Protein AF-X1CY04-F1 (afdb_monomer_lite)

Radius of gyration: 25.96 Å; chains: 1; bounding box: 52×90×39 Å

Organism: NCBI:txid412755

pLDDT: mean 70.2, std 14.89, range [41.19, 90.25]

InterPro domains:
  IPR013545 Type II secretion system protein GspG, C-terminal [PF08334] (61-112)
  IPR045584 Pilin-like [SSF54523] (69-111)

Sequence (138 aa):
ANAVSKEDFTTVTLPTYLTDADLKPVWDGPYTTWQDSQIYSSTNGASLSLDTGVSGWDITPANPPENADDARYGAPLDPWNHPYALAYNIAEDVMVIYSAGPDGKFQTEAGAIKVGDTDLVPATIEFPDSDDLLYKFK

Secondary structure (DSSP, 8-state):
--PPP--------PPPPPPTTTSS-S-----PPP-GGGB-BTTBSPPPEE-TT--S----TTS-TTSTTSTTTTPBB-TTSPBPEEEEETTTTEEEEEE-TTTTEE-S-TT-SSTT---SSS-----TT---EEEEE-

Foldseek 3Di:
DDDDDDDDPDDDPDPPPQDVVNVDDPDPDPDPDDDVQFADELVFADQAAADPPADDDPRDPVPTSHDPPPPRGRAGADPLRHGWDWAAA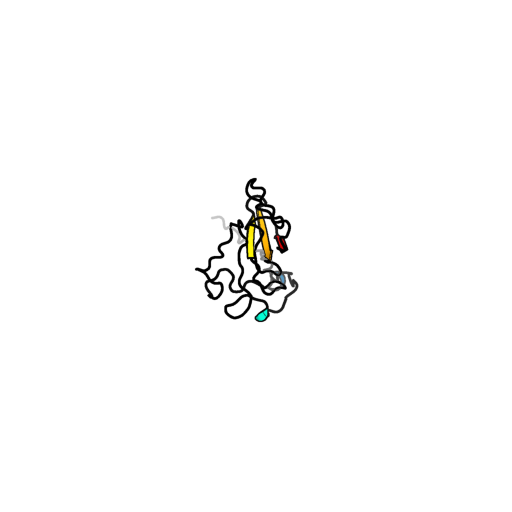PVVRKIKIKDQANVRYQCEHGNDQDFQDPNPDDDPRRPPPGRMDIDIDD

Structure (mmCIF, N/CA/C/O backbone):
data_AF-X1CY04-F1
#
_entry.id   AF-X1CY04-F1
#
loop_
_atom_site.group_PDB
_atom_site.id
_atom_site.type_symbol
_atom_site.label_atom_id
_atom_site.label_alt_id
_atom_site.label_comp_id
_atom_site.label_asym_id
_atom_site.label_entity_id
_atom_site.label_seq_id
_atom_site.pdbx_PDB_ins_code
_atom_site.Cartn_x
_atom_site.Cartn_y
_atom_site.Cartn_z
_atom_site.occupancy
_atom_site.B_iso_or_equiv
_atom_site.auth_seq_id
_atom_site.auth_comp_id
_atom_site.auth_asym_id
_atom_site.auth_atom_id
_atom_site.pdbx_PDB_model_num
ATOM 1 N N . ALA A 1 1 ? -35.757 -74.603 0.676 1.00 41.19 1 ALA A N 1
ATOM 2 C CA . ALA A 1 1 ? -34.759 -74.095 -0.280 1.00 41.19 1 ALA A CA 1
ATOM 3 C C . ALA A 1 1 ? -35.495 -73.198 -1.263 1.00 41.19 1 ALA A C 1
ATOM 5 O O . ALA A 1 1 ? -36.155 -73.714 -2.152 1.00 41.19 1 ALA A O 1
ATOM 6 N N . ASN A 1 2 ? -35.475 -71.885 -1.030 1.00 42.75 2 ASN A N 1
ATOM 7 C CA . ASN A 1 2 ? -36.113 -70.913 -1.916 1.00 42.75 2 ASN A CA 1
ATOM 8 C C . ASN A 1 2 ? -35.016 -70.275 -2.762 1.00 42.75 2 ASN A C 1
ATOM 10 O O . ASN A 1 2 ? -34.154 -69.576 -2.233 1.00 42.75 2 ASN A O 1
ATOM 14 N N . ALA A 1 3 ? -35.019 -70.593 -4.054 1.00 43.81 3 ALA A N 1
ATOM 15 C CA . ALA A 1 3 ? -34.162 -69.955 -5.036 1.00 43.81 3 ALA A CA 1
ATOM 16 C C . ALA A 1 3 ? -34.660 -68.521 -5.250 1.00 43.81 3 ALA A C 1
ATOM 18 O O . ALA A 1 3 ? -35.792 -68.313 -5.680 1.00 43.81 3 ALA A O 1
ATOM 19 N N . VAL A 1 4 ? -33.821 -67.545 -4.912 1.00 49.25 4 VAL A N 1
ATOM 20 C CA . VAL A 1 4 ? -34.031 -66.142 -5.270 1.00 49.25 4 VAL A CA 1
ATOM 21 C C . VAL A 1 4 ? -33.640 -65.999 -6.739 1.00 49.25 4 VAL A C 1
ATOM 23 O O . VAL A 1 4 ? -32.519 -66.337 -7.123 1.00 49.25 4 VAL A O 1
ATOM 26 N N . SER A 1 5 ? -34.588 -65.576 -7.573 1.00 58.47 5 SER A N 1
ATOM 27 C CA . SER A 1 5 ? -34.361 -65.272 -8.984 1.00 58.47 5 SER A CA 1
ATOM 28 C C . SER A 1 5 ? -33.365 -64.124 -9.119 1.00 58.47 5 SER A C 1
ATOM 30 O O . SER A 1 5 ? -33.468 -63.119 -8.423 1.00 58.47 5 SER A O 1
ATOM 32 N N . LYS A 1 6 ? -32.399 -64.297 -10.021 1.00 50.72 6 LYS A N 1
ATOM 33 C CA . LYS A 1 6 ? -31.384 -63.311 -10.395 1.00 50.72 6 LYS A CA 1
ATOM 34 C C . LYS A 1 6 ? -32.088 -62.059 -10.929 1.00 50.72 6 LYS A C 1
ATOM 36 O O . LYS A 1 6 ? -32.668 -62.122 -12.007 1.00 50.72 6 LYS A O 1
ATOM 41 N N . GLU A 1 7 ? -32.088 -60.976 -10.158 1.00 56.28 7 GLU A N 1
ATOM 42 C CA . GLU A 1 7 ? -32.638 -59.699 -10.611 1.00 56.28 7 GLU A CA 1
ATOM 43 C C . GLU A 1 7 ? -31.839 -59.185 -11.814 1.00 56.28 7 GLU A C 1
ATOM 45 O O . GLU A 1 7 ? -30.602 -59.207 -11.830 1.00 56.28 7 GLU A O 1
ATOM 50 N N . ASP A 1 8 ? -32.579 -58.777 -12.842 1.00 51.19 8 ASP A N 1
ATOM 51 C CA . ASP A 1 8 ? -32.066 -58.118 -14.030 1.00 51.19 8 ASP A CA 1
ATOM 52 C C . ASP A 1 8 ? -31.424 -56.789 -13.622 1.00 51.19 8 ASP A C 1
ATOM 54 O O . ASP A 1 8 ? -32.090 -55.867 -13.151 1.00 51.19 8 ASP A O 1
ATOM 58 N N . PHE A 1 9 ? -30.108 -56.689 -13.816 1.00 48.19 9 PHE A N 1
ATOM 59 C CA . PHE A 1 9 ? -29.366 -55.438 -13.716 1.00 48.19 9 PHE A CA 1
ATOM 60 C C . PHE A 1 9 ? -29.805 -54.518 -14.859 1.00 48.19 9 PHE A C 1
ATOM 62 O O . PHE A 1 9 ? -29.176 -54.465 -15.917 1.00 48.19 9 PHE A O 1
ATOM 69 N N . THR A 1 10 ? -30.899 -53.785 -14.662 1.00 53.91 10 THR A N 1
ATOM 70 C CA . THR A 1 10 ? -31.215 -52.635 -15.503 1.00 53.91 10 THR A CA 1
ATOM 71 C C . THR A 1 10 ? -30.088 -51.625 -15.341 1.00 53.91 10 THR A C 1
ATOM 73 O O . THR A 1 10 ? -29.777 -51.202 -14.228 1.00 53.91 10 THR A O 1
ATOM 76 N N . THR A 1 11 ? -29.445 -51.291 -16.456 1.00 49.78 11 THR A N 1
ATOM 77 C CA . THR A 1 11 ? -28.359 -50.317 -16.586 1.00 49.78 11 THR A CA 1
ATOM 78 C C . THR A 1 11 ? -28.598 -49.084 -15.720 1.00 49.78 11 THR A C 1
ATOM 80 O O . THR A 1 11 ? -29.470 -48.270 -16.015 1.00 49.78 11 THR A O 1
ATOM 83 N N . VAL A 1 12 ? -27.800 -48.941 -14.660 1.00 46.19 12 VAL A N 1
ATOM 84 C CA . VAL A 1 12 ? -27.648 -47.675 -13.947 1.00 46.19 12 VAL A CA 1
ATOM 85 C C . VAL A 1 12 ? -26.926 -46.740 -14.906 1.00 46.19 12 VAL A C 1
ATOM 87 O O . VAL A 1 12 ? -25.742 -46.924 -15.187 1.00 46.19 12 VAL A O 1
ATOM 90 N N . THR A 1 13 ? -27.643 -45.763 -15.453 1.00 53.31 13 THR A N 1
ATOM 91 C CA . THR A 1 13 ? -27.015 -44.660 -16.176 1.00 53.31 13 THR A CA 1
ATOM 92 C C . THR A 1 13 ? -26.178 -43.892 -15.161 1.00 53.31 13 THR A C 1
ATOM 94 O O . THR A 1 13 ? -26.719 -43.213 -14.289 1.00 53.31 13 THR A O 1
ATOM 97 N N . LEU A 1 14 ? -24.857 -44.065 -15.218 1.00 53.50 14 LEU A N 1
ATOM 98 C CA . LEU A 1 14 ? -23.928 -43.276 -14.415 1.00 53.50 14 LEU A CA 1
ATOM 99 C C . LEU A 1 14 ? -24.156 -41.791 -14.741 1.00 53.50 14 LEU A C 1
ATOM 101 O O . LEU A 1 14 ? -24.365 -41.472 -15.917 1.00 53.50 14 LEU A O 1
ATOM 105 N N . PRO A 1 15 ? -24.144 -40.882 -13.748 1.00 59.69 15 PRO A N 1
ATOM 106 C CA . PRO A 1 15 ? -24.212 -39.460 -14.038 1.00 59.69 15 PRO A CA 1
ATOM 107 C C . PRO A 1 15 ? -23.060 -39.104 -14.976 1.00 59.69 15 PRO A C 1
ATOM 109 O O . PRO A 1 15 ? -21.923 -39.534 -14.775 1.00 59.69 15 PRO A O 1
ATOM 112 N N . THR A 1 16 ? -23.385 -38.371 -16.036 1.00 63.94 16 THR A N 1
ATOM 113 C CA . THR A 1 16 ? -22.433 -37.886 -17.029 1.00 63.94 16 THR A CA 1
ATOM 114 C C . THR A 1 16 ? -21.300 -37.176 -16.297 1.00 63.94 16 THR A C 1
ATOM 116 O O . THR A 1 16 ? -21.538 -36.204 -15.580 1.00 63.94 16 THR A O 1
ATOM 119 N N . TYR A 1 17 ? -20.078 -37.693 -16.424 1.00 59.31 17 TYR A N 1
ATOM 120 C CA . TYR A 1 17 ? -18.893 -37.019 -15.911 1.00 59.31 17 TYR A CA 1
ATOM 121 C C . TYR A 1 17 ? -18.832 -35.626 -16.543 1.00 59.31 17 TYR A C 1
ATOM 123 O O . TYR A 1 17 ? -18.956 -35.513 -17.764 1.00 59.31 17 TYR A O 1
ATOM 131 N N . LEU A 1 18 ? -18.672 -34.588 -15.715 1.00 58.12 18 LEU A N 1
ATOM 132 C CA . LEU A 1 18 ? -18.347 -33.245 -16.192 1.00 58.12 18 LEU A CA 1
ATOM 133 C C . LEU A 1 18 ? -17.125 -33.369 -17.104 1.00 58.12 18 LEU A C 1
ATOM 135 O O . LEU A 1 18 ? -16.113 -33.957 -16.719 1.00 58.12 18 LEU A O 1
ATOM 139 N N . THR A 1 19 ? -17.250 -32.889 -18.332 1.00 63.03 19 THR A N 1
ATOM 140 C CA . THR A 1 19 ? -16.139 -32.849 -19.276 1.00 63.03 19 THR A CA 1
ATOM 141 C C . THR A 1 19 ? -15.206 -31.695 -18.907 1.00 63.03 19 THR A C 1
ATOM 143 O O . THR A 1 19 ? -15.616 -30.756 -18.227 1.00 63.03 19 THR A O 1
ATOM 146 N N . ASP A 1 20 ? -13.960 -31.696 -19.386 1.00 55.38 20 ASP A N 1
ATOM 147 C CA . ASP A 1 20 ? -13.049 -30.548 -19.203 1.00 55.38 20 ASP A CA 1
ATOM 148 C C . ASP A 1 20 ? -13.639 -29.228 -19.743 1.00 55.38 20 ASP A C 1
ATOM 150 O O . ASP A 1 20 ? -13.242 -28.144 -19.320 1.00 55.38 20 ASP A O 1
ATOM 154 N N . ALA A 1 21 ? -14.613 -29.298 -20.659 1.00 58.69 21 ALA A N 1
ATOM 155 C CA . ALA A 1 21 ? -15.363 -28.137 -21.131 1.00 58.69 21 ALA A CA 1
ATOM 156 C C . ALA A 1 21 ? -16.359 -27.599 -20.086 1.00 58.69 21 ALA A C 1
ATOM 158 O O . ALA A 1 21 ? -16.604 -26.396 -20.061 1.00 58.69 21 ALA A O 1
ATOM 159 N N . ASP A 1 22 ? -16.873 -28.457 -19.202 1.00 58.81 22 ASP A N 1
ATOM 160 C CA . ASP A 1 22 ? -17.780 -28.098 -18.104 1.00 58.81 22 ASP A CA 1
ATOM 161 C C . ASP A 1 22 ? -17.025 -27.579 -16.862 1.00 58.81 22 ASP A C 1
ATOM 163 O O . ASP A 1 22 ? -17.631 -27.000 -15.962 1.00 58.81 22 ASP A O 1
ATOM 167 N N . LEU A 1 23 ? -15.699 -27.774 -16.812 1.00 57.94 23 LEU A N 1
ATOM 168 C CA . LEU A 1 23 ? -14.807 -27.309 -15.739 1.00 57.94 23 LEU A CA 1
ATOM 169 C C . LEU A 1 23 ? -14.028 -26.036 -16.093 1.00 57.94 23 LEU A C 1
ATOM 171 O O . LEU A 1 23 ? -13.269 -25.540 -15.257 1.00 57.94 23 LEU A O 1
ATOM 175 N N . LYS A 1 24 ? -14.187 -25.486 -17.304 1.00 58.09 24 LYS A N 1
ATOM 176 C CA . LYS A 1 24 ? -13.538 -24.217 -17.642 1.00 58.09 24 LYS A CA 1
ATOM 177 C C . LYS A 1 24 ? -14.208 -23.081 -16.866 1.00 58.09 24 LYS A C 1
ATOM 179 O O . LYS A 1 24 ? -15.397 -22.838 -17.080 1.00 58.09 24 LYS A O 1
ATOM 184 N N . PRO A 1 25 ? -13.479 -22.348 -16.004 1.00 60.28 25 PRO A N 1
ATOM 185 C CA . PRO A 1 25 ? -14.018 -21.118 -15.452 1.00 60.28 25 PRO A CA 1
ATOM 186 C C . PRO A 1 25 ? -14.385 -20.195 -16.621 1.00 60.28 25 PRO A C 1
ATOM 188 O O . PRO A 1 25 ? -13.557 -19.921 -17.483 1.00 60.28 25 PRO A O 1
ATOM 191 N N . VAL A 1 26 ? -15.628 -19.707 -16.647 1.00 63.88 26 VAL A N 1
ATOM 192 C CA . VAL A 1 26 ? -16.175 -18.773 -17.663 1.00 63.88 26 VAL A CA 1
ATOM 193 C C . VAL A 1 26 ? -15.523 -17.376 -17.561 1.00 63.88 26 VAL A C 1
ATOM 195 O O . VAL A 1 26 ? -15.974 -16.401 -18.152 1.00 63.88 26 VAL A O 1
ATOM 198 N N . TRP A 1 27 ? -14.457 -17.259 -16.774 1.00 51.81 27 TRP A N 1
ATOM 199 C CA . TRP A 1 27 ? -13.758 -16.023 -16.491 1.00 51.81 27 TRP A CA 1
ATOM 200 C C . TRP A 1 27 ? -12.544 -15.872 -17.416 1.00 51.81 27 TRP A C 1
ATOM 202 O O . TRP A 1 27 ? -11.418 -16.155 -17.021 1.00 51.81 27 TRP A O 1
ATOM 212 N N . ASP A 1 28 ? -12.786 -15.371 -18.629 1.00 51.88 28 ASP A N 1
ATOM 213 C CA . ASP A 1 28 ? -11.782 -14.678 -19.457 1.00 51.88 28 ASP A CA 1
ATOM 214 C C . ASP A 1 28 ? -11.776 -13.187 -19.059 1.00 51.88 28 ASP A C 1
ATOM 216 O O . ASP A 1 28 ? -12.044 -12.295 -19.868 1.00 51.88 28 ASP A O 1
ATOM 220 N N . GLY A 1 29 ? -11.566 -12.891 -17.769 1.00 56.53 29 GLY A N 1
ATOM 221 C CA . GLY A 1 29 ? -11.393 -11.506 -17.310 1.00 56.53 29 GLY A CA 1
ATOM 222 C C . GLY A 1 29 ? -10.275 -10.804 -18.095 1.00 56.53 29 GLY A C 1
ATOM 223 O O . GLY A 1 29 ? -9.483 -11.481 -18.749 1.00 56.53 29 GLY A O 1
ATOM 224 N N . PRO A 1 30 ? -10.176 -9.463 -18.071 1.00 51.97 30 PRO A N 1
ATOM 225 C CA . PRO A 1 30 ? -9.158 -8.752 -18.837 1.00 51.97 30 PRO A CA 1
AT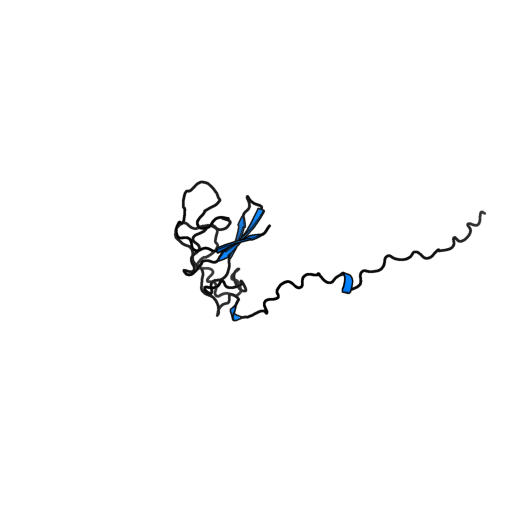OM 226 C C . PRO A 1 30 ? -7.762 -9.230 -18.421 1.00 51.97 30 PRO A C 1
ATOM 228 O O . PRO A 1 30 ? -7.229 -8.823 -17.391 1.00 51.97 30 PRO A O 1
ATOM 231 N N . TYR A 1 31 ? -7.173 -10.118 -19.221 1.00 52.47 31 TYR A N 1
ATOM 232 C CA . TYR A 1 31 ? -5.787 -10.511 -19.068 1.00 52.47 31 TYR A CA 1
ATOM 233 C C . TYR A 1 31 ? -4.953 -9.301 -19.463 1.00 52.47 31 TYR A C 1
ATOM 235 O O . TYR A 1 31 ? -4.745 -9.026 -20.645 1.00 52.47 31 TYR A O 1
ATOM 243 N N . THR A 1 32 ? -4.477 -8.556 -18.473 1.00 57.25 32 THR A N 1
ATOM 244 C CA . THR A 1 32 ? -3.252 -7.802 -18.695 1.00 57.25 32 THR A CA 1
ATOM 245 C C . THR A 1 32 ? -2.141 -8.832 -18.881 1.00 57.25 32 THR A C 1
ATOM 247 O O . THR A 1 32 ? -1.978 -9.752 -18.076 1.00 57.25 32 THR A O 1
ATOM 250 N N . THR A 1 33 ? -1.434 -8.758 -20.008 1.00 60.41 33 THR A N 1
ATOM 251 C CA . THR A 1 33 ? -0.229 -9.562 -20.206 1.00 60.41 33 THR A CA 1
ATOM 252 C C . THR A 1 33 ? 0.740 -9.217 -19.090 1.00 60.41 33 THR A C 1
ATOM 254 O O . THR A 1 33 ? 0.977 -8.034 -18.855 1.00 60.41 33 THR A O 1
ATOM 257 N N . TRP A 1 34 ? 1.311 -10.226 -18.434 1.00 61.12 34 TRP A N 1
ATOM 258 C CA . TRP A 1 34 ? 2.416 -10.015 -17.508 1.00 61.12 34 TRP A CA 1
ATOM 259 C C . TRP A 1 34 ? 3.480 -9.130 -18.168 1.00 61.12 34 TRP A C 1
ATOM 261 O O . TRP A 1 34 ? 3.961 -9.433 -19.263 1.00 61.12 34 TRP A O 1
ATOM 271 N N . GLN A 1 35 ? 3.807 -8.020 -17.519 1.00 68.44 35 GLN A N 1
ATOM 272 C CA . GLN A 1 35 ? 4.861 -7.111 -17.937 1.00 68.44 35 GLN A CA 1
ATOM 273 C C . GLN A 1 35 ? 5.809 -6.973 -16.756 1.00 68.44 35 GLN A C 1
ATOM 275 O O . GLN A 1 35 ? 5.414 -6.445 -15.721 1.00 68.44 35 GLN A O 1
ATOM 280 N N . ASP A 1 36 ? 7.054 -7.431 -16.906 1.00 66.00 36 ASP A N 1
ATOM 281 C CA . ASP A 1 36 ? 8.056 -7.388 -15.828 1.00 66.00 36 ASP A CA 1
ATOM 282 C C . ASP A 1 36 ? 8.252 -5.963 -15.278 1.00 66.00 36 ASP A C 1
ATOM 284 O O . ASP A 1 36 ? 8.514 -5.772 -14.096 1.00 66.00 36 ASP A O 1
ATOM 288 N N . SER A 1 37 ? 8.054 -4.939 -16.115 1.00 78.12 37 SER A N 1
ATOM 289 C CA . SER A 1 37 ? 8.125 -3.528 -15.712 1.00 78.12 37 SER A CA 1
ATOM 290 C C . SER A 1 37 ? 6.898 -3.018 -14.943 1.00 78.12 37 SER A C 1
ATOM 292 O O . SER A 1 37 ? 6.871 -1.851 -14.572 1.00 78.12 37 SER A O 1
ATOM 294 N N . GLN A 1 38 ? 5.879 -3.848 -14.722 1.00 84.88 38 GLN A N 1
ATOM 295 C CA . GLN A 1 38 ? 4.651 -3.495 -13.996 1.00 84.88 38 GLN A CA 1
ATOM 296 C C . GLN A 1 38 ? 4.595 -4.113 -12.596 1.00 84.88 38 GLN A C 1
ATOM 298 O O . GLN A 1 38 ? 3.589 -3.956 -11.909 1.00 84.88 38 GLN A O 1
ATOM 303 N N . ILE A 1 39 ? 5.648 -4.815 -12.172 1.00 87.00 39 ILE A N 1
ATOM 304 C CA . ILE A 1 39 ? 5.746 -5.386 -10.830 1.00 87.00 39 ILE A CA 1
ATOM 305 C C . ILE A 1 39 ? 6.963 -4.863 -10.082 1.00 87.00 39 ILE A C 1
ATOM 307 O O . ILE A 1 39 ? 7.996 -4.518 -10.665 1.00 87.00 39 ILE A O 1
ATOM 311 N N . TYR A 1 40 ? 6.823 -4.835 -8.768 1.00 85.81 40 TYR A N 1
ATOM 312 C CA . TYR A 1 40 ? 7.864 -4.443 -7.853 1.00 85.81 40 TYR A CA 1
ATOM 313 C C . TYR A 1 40 ? 8.942 -5.525 -7.734 1.00 85.81 40 TYR A C 1
ATOM 315 O O . TYR A 1 40 ? 8.646 -6.712 -7.591 1.00 85.81 40 TYR A O 1
ATOM 323 N N . SER A 1 41 ? 10.205 -5.120 -7.816 1.00 82.19 41 SER A N 1
ATOM 324 C CA . SER A 1 41 ? 11.372 -5.994 -7.708 1.00 82.19 41 SER A CA 1
ATOM 325 C C . SER A 1 41 ? 12.598 -5.201 -7.251 1.00 82.19 41 SER A C 1
ATOM 327 O O . SER A 1 41 ? 12.569 -3.977 -7.169 1.00 82.19 41 SER A O 1
ATOM 329 N N . SER A 1 42 ? 13.726 -5.880 -7.043 1.00 77.00 42 SER A N 1
ATOM 330 C CA . SER A 1 42 ? 14.989 -5.227 -6.670 1.00 77.00 42 SER A CA 1
ATOM 331 C C . SER A 1 42 ? 15.526 -4.236 -7.713 1.00 77.00 42 SER A C 1
ATOM 333 O O . SER A 1 42 ? 16.405 -3.436 -7.404 1.00 77.00 42 SER A O 1
ATOM 335 N N . THR A 1 43 ? 15.029 -4.280 -8.952 1.00 81.75 43 THR A N 1
ATOM 336 C CA . THR A 1 43 ? 15.454 -3.393 -10.045 1.00 81.75 43 THR A CA 1
ATOM 337 C C . THR A 1 43 ? 14.321 -2.544 -10.616 1.00 81.75 43 THR A C 1
ATOM 339 O O . THR A 1 43 ? 14.573 -1.749 -11.524 1.00 81.75 43 THR A O 1
ATOM 342 N N . ASN A 1 44 ? 13.089 -2.697 -10.119 1.00 84.38 44 ASN A N 1
ATOM 343 C CA . ASN A 1 44 ? 11.918 -2.002 -10.641 1.00 84.38 44 ASN A CA 1
ATOM 344 C C . ASN A 1 44 ? 10.935 -1.622 -9.533 1.00 84.38 44 ASN A C 1
ATOM 346 O O . ASN A 1 44 ? 10.597 -2.439 -8.682 1.00 84.38 44 ASN A O 1
ATOM 350 N N . GLY A 1 45 ? 10.420 -0.400 -9.621 1.00 81.94 45 GLY A N 1
ATOM 351 C CA . GLY A 1 45 ? 9.536 0.187 -8.625 1.00 81.94 45 GLY A CA 1
ATOM 352 C C . GLY A 1 45 ? 10.270 1.002 -7.556 1.00 81.94 45 GLY A C 1
ATOM 353 O O . GLY A 1 45 ? 11.422 0.745 -7.211 1.00 81.94 45 GLY A O 1
ATOM 354 N N . ALA A 1 46 ? 9.600 2.032 -7.060 1.00 83.94 46 ALA A N 1
ATOM 355 C CA . ALA A 1 46 ? 10.098 2.967 -6.070 1.00 83.94 46 ALA A CA 1
ATOM 356 C C . ALA A 1 46 ? 9.672 2.545 -4.661 1.00 83.94 46 ALA A C 1
ATOM 358 O O . ALA A 1 46 ? 8.558 2.069 -4.440 1.00 83.94 46 ALA A O 1
ATOM 359 N N . SER A 1 47 ? 10.573 2.735 -3.699 1.00 79.75 47 SER A N 1
ATOM 360 C CA . SER A 1 47 ? 10.321 2.406 -2.299 1.00 79.75 47 SER A CA 1
ATOM 361 C C . SER A 1 47 ? 9.144 3.198 -1.741 1.00 79.75 47 SER A C 1
ATOM 363 O O . SER A 1 47 ? 8.957 4.370 -2.062 1.00 79.75 47 SER A O 1
ATOM 365 N N . LEU A 1 48 ? 8.388 2.546 -0.865 1.00 83.00 48 LEU A N 1
ATOM 366 C CA . LEU A 1 48 ? 7.347 3.182 -0.072 1.00 83.00 48 LEU A CA 1
ATOM 367 C C . LEU A 1 48 ? 7.933 3.750 1.214 1.00 83.00 48 LEU A C 1
ATOM 369 O O . LEU A 1 48 ? 8.905 3.221 1.763 1.00 83.00 48 LEU A O 1
ATOM 373 N N . SER A 1 49 ? 7.280 4.774 1.737 1.00 84.88 49 SER A N 1
ATOM 374 C CA . SER A 1 49 ? 7.535 5.291 3.075 1.00 84.88 49 SER A CA 1
ATOM 375 C C . SER A 1 49 ? 6.224 5.635 3.778 1.00 84.88 49 SER A C 1
ATOM 377 O O . SER A 1 49 ? 5.148 5.504 3.200 1.00 84.88 49 SER A O 1
ATOM 379 N N . LEU A 1 50 ? 6.313 5.999 5.053 1.00 83.62 50 LEU A N 1
ATOM 380 C CA . LEU A 1 50 ? 5.167 6.389 5.867 1.00 83.62 50 LEU A CA 1
ATOM 381 C C . LEU A 1 50 ? 5.298 7.856 6.233 1.00 83.62 50 LEU A C 1
ATOM 383 O O . LEU A 1 50 ? 6.397 8.305 6.581 1.00 83.62 50 LEU A O 1
ATOM 387 N N . ASP A 1 51 ? 4.187 8.583 6.187 1.00 83.88 51 ASP A N 1
ATOM 388 C CA . ASP A 1 5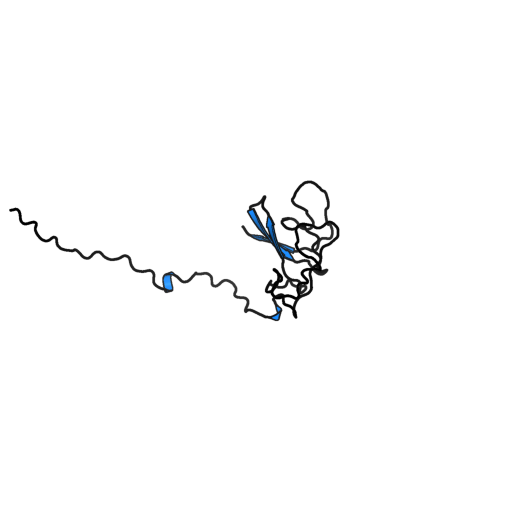1 ? 4.141 9.914 6.770 1.00 83.88 51 ASP A CA 1
ATOM 389 C C . ASP A 1 51 ? 4.080 9.848 8.308 1.00 83.88 51 ASP A C 1
ATOM 391 O O . ASP A 1 51 ? 3.846 8.806 8.931 1.00 83.88 51 ASP A O 1
ATOM 395 N N . THR A 1 52 ? 4.347 10.978 8.953 1.00 82.00 52 THR A N 1
ATOM 396 C CA . THR A 1 52 ? 4.413 11.057 10.414 1.00 82.00 52 THR A CA 1
ATOM 397 C C . THR A 1 52 ? 3.048 10.770 11.033 1.00 82.00 52 THR A C 1
ATOM 399 O O . THR A 1 52 ? 2.080 11.474 10.769 1.00 82.00 52 THR A O 1
ATOM 402 N N . GLY A 1 53 ? 2.992 9.787 11.935 1.00 77.06 53 GLY A N 1
ATOM 403 C CA . GLY A 1 53 ? 1.762 9.423 12.645 1.00 77.06 53 GLY A CA 1
ATOM 404 C C . GLY A 1 53 ? 0.913 8.368 11.938 1.00 77.06 53 GLY A C 1
ATOM 405 O O . GLY A 1 53 ? -0.112 7.991 12.488 1.00 77.06 53 GLY A O 1
ATOM 406 N N . VAL A 1 54 ? 1.358 7.863 10.784 1.00 79.50 54 VAL A N 1
ATOM 407 C CA . VAL A 1 54 ? 0.726 6.742 10.080 1.00 79.50 54 VAL A CA 1
ATOM 408 C C . VAL A 1 54 ? 1.239 5.420 10.648 1.00 79.50 54 VAL A C 1
ATOM 410 O O . VAL A 1 54 ? 2.447 5.229 10.817 1.00 79.50 54 VAL A O 1
ATOM 413 N N . SER A 1 55 ? 0.325 4.497 10.949 1.00 82.62 55 SER A N 1
ATOM 414 C CA . SER A 1 55 ? 0.642 3.206 11.563 1.00 82.62 55 SER A CA 1
ATOM 415 C C . SER A 1 55 ? -0.008 2.012 10.843 1.00 82.62 55 SER A C 1
ATOM 417 O O . SER A 1 55 ? -0.690 2.157 9.829 1.00 82.62 55 SER A O 1
ATOM 419 N N . GLY A 1 56 ? 0.281 0.796 11.323 1.00 78.62 56 GLY A N 1
ATOM 420 C CA . GLY A 1 56 ? -0.275 -0.456 10.789 1.00 78.62 56 GLY A CA 1
ATOM 421 C C . GLY A 1 56 ? 0.467 -1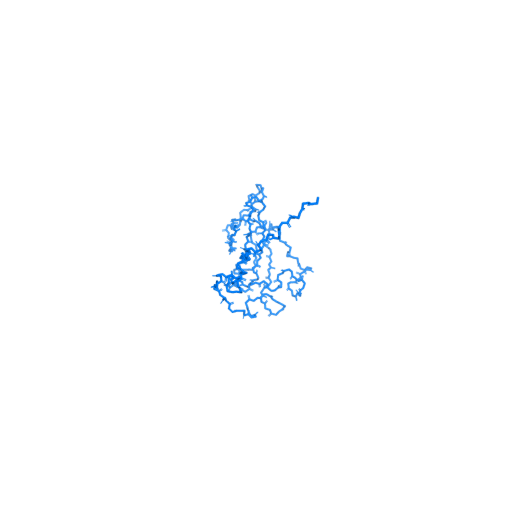.052 9.584 1.00 78.62 56 GLY A C 1
ATOM 422 O O . GLY A 1 56 ? 0.223 -2.202 9.226 1.00 78.62 56 GLY A O 1
ATOM 423 N N . TRP A 1 57 ? 1.412 -0.318 9.000 1.00 81.12 57 TRP A N 1
ATOM 424 C CA . TRP A 1 57 ? 2.253 -0.780 7.897 1.00 81.12 57 TRP A CA 1
ATOM 425 C C . TRP A 1 57 ? 3.612 -1.292 8.390 1.00 81.12 57 TRP A C 1
ATOM 427 O O . TRP A 1 57 ? 4.317 -0.589 9.115 1.00 81.12 57 TRP A O 1
ATOM 437 N N . ASP A 1 58 ? 4.032 -2.479 7.946 1.00 75.38 58 ASP A N 1
ATOM 438 C CA . ASP A 1 58 ? 5.397 -2.979 8.175 1.00 75.38 58 ASP A CA 1
ATOM 439 C C . ASP A 1 58 ? 6.347 -2.486 7.072 1.00 75.38 58 ASP A C 1
ATOM 441 O O . ASP A 1 58 ? 6.758 -3.221 6.176 1.00 75.38 58 ASP A O 1
ATOM 445 N N . ILE A 1 59 ? 6.641 -1.184 7.100 1.00 69.31 59 ILE A N 1
ATOM 446 C CA . ILE A 1 59 ? 7.564 -0.524 6.169 1.00 69.31 59 ILE A CA 1
ATOM 447 C C . ILE A 1 59 ? 8.740 -0.006 6.991 1.00 69.31 59 ILE A C 1
ATOM 449 O O . ILE A 1 59 ? 8.775 1.150 7.411 1.00 69.31 59 ILE A O 1
ATOM 453 N N . THR A 1 60 ? 9.698 -0.886 7.282 1.00 57.75 60 THR A N 1
ATOM 454 C CA . THR A 1 60 ? 10.899 -0.520 8.042 1.00 57.75 60 THR A CA 1
ATOM 455 C C . THR A 1 60 ? 12.142 -0.486 7.151 1.00 57.75 60 THR A C 1
ATOM 457 O O . THR A 1 60 ? 12.281 -1.318 6.257 1.00 57.75 60 THR A O 1
ATOM 460 N N . PRO A 1 61 ? 13.122 0.398 7.427 1.00 47.03 61 PRO A N 1
ATOM 461 C CA . PRO A 1 61 ? 14.428 0.368 6.758 1.00 47.03 61 PRO A CA 1
ATOM 462 C C . PRO A 1 61 ? 15.212 -0.943 6.959 1.00 47.03 61 PRO A C 1
ATOM 464 O O . PRO A 1 61 ? 16.212 -1.159 6.283 1.00 47.03 61 PRO A O 1
ATOM 467 N N . ALA A 1 62 ? 14.802 -1.792 7.912 1.00 45.53 62 ALA A N 1
ATOM 468 C CA . ALA A 1 62 ? 15.406 -3.097 8.189 1.00 45.53 62 ALA A CA 1
ATOM 469 C C . ALA A 1 62 ? 14.886 -4.218 7.265 1.00 45.53 62 ALA A C 1
ATOM 471 O O . ALA A 1 62 ? 15.536 -5.255 7.161 1.00 45.53 62 ALA A O 1
ATOM 472 N N . ASN A 1 63 ? 13.771 -3.975 6.568 1.00 49.00 63 ASN A N 1
ATOM 473 C CA . ASN A 1 63 ? 13.285 -4.725 5.412 1.00 49.00 63 ASN A CA 1
ATOM 474 C C . ASN A 1 63 ? 13.210 -3.748 4.225 1.00 49.00 63 ASN A C 1
ATOM 476 O O . ASN A 1 63 ? 12.124 -3.294 3.849 1.00 49.00 63 ASN A O 1
ATOM 480 N N . PRO A 1 64 ? 14.365 -3.329 3.671 1.00 46.03 64 PRO A N 1
ATOM 481 C CA . PRO A 1 64 ? 14.342 -2.554 2.447 1.00 46.03 64 PRO A CA 1
ATOM 482 C C . PRO A 1 64 ? 13.678 -3.412 1.358 1.00 46.03 64 PRO A C 1
ATOM 484 O O . PRO A 1 64 ? 13.935 -4.617 1.296 1.00 46.03 64 PRO A O 1
ATOM 487 N N . PRO A 1 65 ? 12.855 -2.814 0.487 1.00 48.47 65 PRO A N 1
ATOM 488 C CA . PRO A 1 65 ? 12.058 -3.549 -0.493 1.00 48.47 65 PRO A CA 1
ATOM 489 C C . PRO A 1 65 ? 12.857 -4.215 -1.628 1.00 48.47 65 PRO A C 1
ATOM 491 O O . PRO A 1 65 ? 12.354 -4.797 -2.576 1.00 48.47 65 PRO A O 1
ATOM 494 N N . GLU A 1 66 ? 14.161 -4.292 -1.464 1.00 48.66 66 GLU A N 1
ATOM 495 C CA . GLU A 1 66 ? 15.107 -4.727 -2.475 1.00 48.66 66 GLU A CA 1
ATOM 496 C C . GLU A 1 66 ? 15.363 -6.247 -2.426 1.00 48.66 66 GLU A C 1
ATOM 498 O O . GLU A 1 66 ? 16.145 -6.782 -3.215 1.00 48.66 66 GLU A O 1
ATOM 503 N N . ASN A 1 67 ? 14.689 -6.967 -1.522 1.00 45.38 67 ASN A N 1
ATOM 504 C CA . ASN A 1 67 ? 14.920 -8.381 -1.246 1.00 45.38 67 ASN A CA 1
ATOM 505 C C . ASN A 1 67 ? 13.760 -9.211 -1.817 1.00 45.38 67 ASN A C 1
ATOM 507 O O . ASN A 1 67 ? 12.602 -8.843 -1.655 1.00 45.38 67 ASN A O 1
ATOM 511 N N . ALA A 1 68 ? 14.033 -10.386 -2.391 1.00 49.09 68 ALA A N 1
ATOM 512 C CA . ALA A 1 68 ? 12.982 -11.344 -2.779 1.00 49.09 68 ALA A CA 1
ATOM 513 C C . ALA A 1 68 ? 12.123 -11.845 -1.591 1.00 49.09 68 ALA A C 1
ATOM 515 O O . ALA A 1 68 ? 11.096 -12.481 -1.807 1.00 49.09 68 ALA A O 1
ATOM 516 N N . ASP A 1 69 ? 12.552 -11.547 -0.360 1.00 44.53 69 ASP A N 1
ATOM 517 C CA . ASP A 1 69 ? 11.846 -11.826 0.894 1.00 44.53 69 ASP A CA 1
ATOM 518 C C . ASP A 1 69 ? 10.992 -10.636 1.384 1.00 44.53 69 ASP A C 1
ATOM 520 O O . ASP A 1 69 ? 10.361 -10.728 2.438 1.00 44.53 69 ASP A O 1
ATOM 524 N N . ASP A 1 70 ? 10.966 -9.510 0.656 1.00 60.09 70 ASP A N 1
ATOM 525 C CA . ASP A 1 70 ? 10.011 -8.438 0.936 1.00 60.09 70 ASP A CA 1
ATOM 526 C C . ASP A 1 70 ? 8.603 -8.904 0.545 1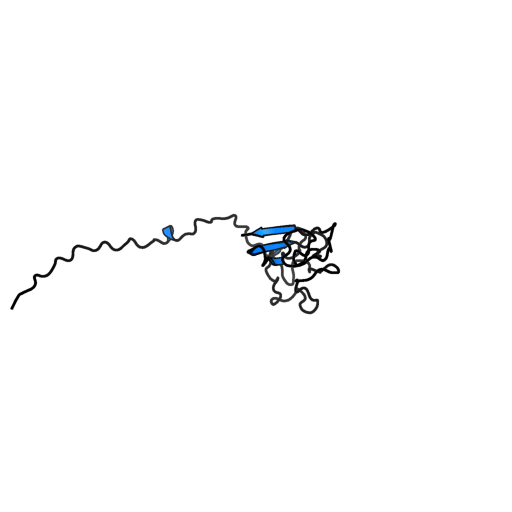.00 60.09 70 ASP A C 1
ATOM 528 O O . ASP A 1 70 ? 8.374 -9.370 -0.573 1.00 60.09 70 ASP A O 1
ATOM 532 N N . ALA A 1 71 ? 7.640 -8.744 1.454 1.00 60.69 71 ALA A N 1
ATOM 533 C CA . ALA A 1 71 ? 6.237 -9.091 1.228 1.00 60.69 71 ALA A CA 1
ATOM 534 C C . ALA A 1 71 ? 5.604 -8.379 0.009 1.00 60.69 71 ALA A C 1
ATOM 536 O O . ALA A 1 71 ? 4.538 -8.782 -0.453 1.00 60.69 71 ALA A O 1
ATOM 537 N N . ARG A 1 72 ? 6.252 -7.331 -0.512 1.00 70.25 72 ARG A N 1
ATOM 538 C CA . ARG A 1 72 ? 5.864 -6.543 -1.686 1.00 70.25 72 ARG A CA 1
ATOM 539 C C . ARG A 1 72 ? 6.525 -7.019 -2.979 1.00 70.25 72 ARG A C 1
ATOM 541 O O . ARG A 1 72 ? 6.157 -6.522 -4.040 1.00 70.25 72 ARG A O 1
ATOM 548 N N . TYR A 1 73 ? 7.499 -7.933 -2.947 1.00 71.38 73 TYR A N 1
ATOM 549 C CA . TYR A 1 73 ? 8.127 -8.440 -4.171 1.00 71.38 73 TYR A CA 1
ATOM 550 C C . TYR A 1 73 ? 7.071 -9.094 -5.076 1.00 71.38 73 TYR A C 1
ATOM 552 O O . TYR A 1 73 ? 6.318 -9.968 -4.651 1.00 71.38 73 TYR A O 1
ATOM 560 N N . GLY A 1 74 ? 7.000 -8.660 -6.336 1.00 77.31 74 GLY A N 1
ATOM 561 C CA . GLY A 1 74 ? 5.973 -9.090 -7.285 1.00 77.31 74 GLY A CA 1
ATOM 562 C C . GLY A 1 74 ? 4.632 -8.356 -7.166 1.00 77.31 74 GLY A C 1
ATOM 563 O O . GLY A 1 74 ? 3.734 -8.636 -7.961 1.00 77.31 74 GLY A O 1
ATOM 564 N N . ALA A 1 75 ? 4.480 -7.410 -6.231 1.00 84.75 75 ALA A N 1
ATOM 565 C CA . ALA A 1 75 ? 3.294 -6.562 -6.165 1.00 84.75 75 ALA A CA 1
ATOM 566 C C . ALA A 1 75 ? 3.171 -5.721 -7.447 1.00 84.75 75 ALA A C 1
ATOM 568 O O . ALA A 1 75 ? 4.184 -5.201 -7.923 1.00 84.75 75 ALA A O 1
ATOM 569 N N . PRO A 1 76 ? 1.962 -5.553 -8.014 1.00 87.94 76 PRO A N 1
ATOM 570 C CA . PRO A 1 76 ? 1.757 -4.621 -9.112 1.00 87.94 76 PRO A CA 1
ATOM 571 C C . PRO A 1 76 ? 2.165 -3.201 -8.711 1.00 87.94 76 PRO A C 1
ATOM 573 O O . PRO A 1 76 ? 2.019 -2.807 -7.551 1.00 87.94 76 PRO A O 1
ATOM 576 N N . LEU A 1 77 ? 2.659 -2.441 -9.680 1.00 88.75 77 LEU A N 1
ATOM 577 C CA . LEU A 1 77 ? 3.002 -1.038 -9.503 1.00 88.75 77 LEU A CA 1
ATOM 578 C C . LEU A 1 77 ? 1.811 -0.142 -9.836 1.00 88.75 77 LEU A C 1
ATOM 580 O O . LEU A 1 77 ? 1.040 -0.414 -10.758 1.00 88.75 77 LEU A O 1
ATOM 584 N N . ASP A 1 78 ? 1.683 0.940 -9.085 1.00 88.56 78 ASP A N 1
ATOM 585 C CA . ASP A 1 78 ? 0.745 2.015 -9.356 1.00 88.56 78 ASP A CA 1
ATOM 586 C C . ASP A 1 78 ? 1.251 2.941 -10.489 1.00 88.56 78 ASP A C 1
ATOM 588 O O . ASP A 1 78 ? 2.374 2.780 -10.987 1.00 88.56 78 ASP A O 1
ATOM 592 N N . PRO A 1 79 ? 0.447 3.926 -10.941 1.00 88.81 79 PRO A N 1
ATOM 593 C CA . PRO A 1 79 ? 0.847 4.848 -12.008 1.00 88.81 79 PRO A CA 1
ATOM 594 C C . PRO A 1 79 ? 2.104 5.683 -11.719 1.00 88.81 79 PRO A C 1
ATOM 596 O O . PRO A 1 79 ? 2.674 6.253 -12.652 1.00 88.81 79 PRO A O 1
ATOM 599 N N . TRP A 1 80 ? 2.531 5.764 -10.457 1.00 89.56 80 TRP A N 1
ATOM 600 C CA . TRP A 1 80 ? 3.718 6.489 -10.003 1.00 89.56 80 TRP A CA 1
ATOM 601 C C . TRP A 1 80 ? 4.900 5.567 -9.713 1.00 89.56 80 TRP A C 1
ATOM 603 O O . TRP A 1 80 ? 5.929 6.022 -9.220 1.00 89.56 80 TRP A O 1
ATOM 613 N N . ASN A 1 81 ? 4.802 4.302 -10.136 1.00 89.00 81 ASN A N 1
ATOM 614 C CA . ASN A 1 81 ? 5.848 3.296 -10.023 1.00 89.00 81 ASN A CA 1
ATOM 615 C C . ASN A 1 81 ? 6.098 2.845 -8.573 1.00 89.00 81 ASN A C 1
ATOM 617 O O . ASN A 1 81 ? 7.176 2.332 -8.291 1.00 89.00 81 ASN A O 1
ATOM 621 N N . HIS A 1 82 ? 5.135 2.986 -7.661 1.00 87.81 82 HIS A N 1
ATOM 622 C CA . HIS A 1 82 ? 5.208 2.433 -6.304 1.00 87.81 82 HIS A CA 1
ATOM 623 C C . HIS A 1 82 ? 4.427 1.114 -6.205 1.00 87.81 82 HIS A C 1
ATOM 625 O O . HIS A 1 82 ? 3.415 0.956 -6.886 1.00 87.81 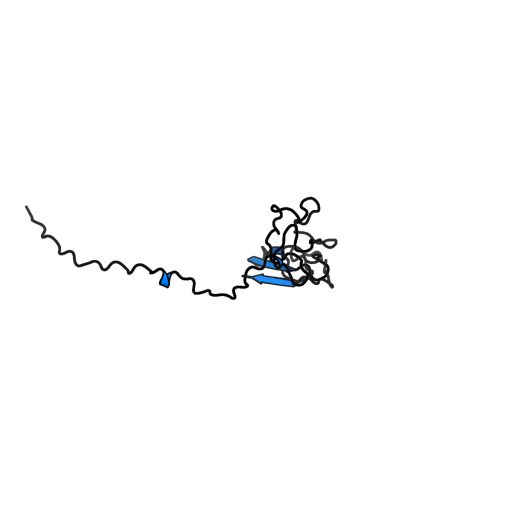82 HIS A O 1
ATOM 631 N N . PRO A 1 83 ? 4.860 0.134 -5.389 1.00 88.19 83 PRO A N 1
ATOM 632 C CA . PRO A 1 83 ? 4.077 -1.078 -5.176 1.00 88.19 83 PRO A CA 1
ATOM 633 C C . PRO A 1 83 ? 2.745 -0.752 -4.503 1.00 88.19 83 PRO A C 1
ATOM 635 O O . PRO A 1 83 ? 2.714 -0.051 -3.491 1.00 88.19 83 PRO A O 1
ATOM 638 N N . TYR A 1 84 ? 1.656 -1.330 -5.013 1.00 87.69 84 TYR A N 1
ATOM 639 C CA . TYR A 1 84 ? 0.400 -1.358 -4.273 1.00 87.69 84 TYR A CA 1
ATOM 640 C C . TYR A 1 84 ? 0.585 -2.113 -2.951 1.00 87.69 84 TYR A C 1
ATOM 642 O O . TYR A 1 84 ? 1.226 -3.167 -2.909 1.00 87.69 84 TYR A O 1
ATOM 650 N N . ALA A 1 85 ? -0.024 -1.605 -1.883 1.00 86.81 85 ALA A N 1
ATOM 651 C CA . ALA A 1 85 ? -0.106 -2.296 -0.604 1.00 86.81 85 ALA A CA 1
ATOM 652 C C . ALA A 1 85 ? -1.521 -2.813 -0.346 1.00 86.81 85 ALA A C 1
ATOM 654 O O . ALA A 1 85 ? -2.495 -2.367 -0.952 1.00 86.81 85 ALA A O 1
ATOM 655 N N . LEU A 1 86 ? -1.625 -3.779 0.559 1.00 86.31 86 LEU A N 1
ATOM 656 C CA . LEU A 1 86 ? -2.867 -4.454 0.893 1.00 86.31 86 LEU A CA 1
ATOM 657 C C . LEU A 1 86 ? -3.036 -4.461 2.410 1.00 86.31 86 LEU A C 1
ATOM 659 O O . LEU A 1 86 ? -2.104 -4.829 3.125 1.00 86.31 86 LEU A O 1
ATOM 663 N N . ALA A 1 87 ? -4.223 -4.112 2.894 1.00 85.69 87 ALA A N 1
ATOM 664 C CA . ALA A 1 87 ? -4.581 -4.286 4.295 1.00 85.69 87 ALA A CA 1
ATOM 665 C C . ALA A 1 87 ? -6.039 -4.727 4.437 1.00 85.69 87 ALA A C 1
ATOM 667 O O . ALA A 1 87 ? -6.895 -4.412 3.610 1.00 85.69 87 ALA A O 1
ATOM 668 N N . TYR A 1 88 ? -6.314 -5.477 5.499 1.00 82.69 88 TYR A N 1
ATOM 669 C CA . TYR A 1 88 ? -7.643 -5.993 5.795 1.00 82.69 88 TYR A CA 1
ATOM 670 C C . TYR A 1 88 ? -8.300 -5.152 6.889 1.00 82.69 88 TYR A C 1
ATOM 672 O O . TYR A 1 88 ? -7.758 -5.021 7.989 1.00 82.69 88 TYR A O 1
ATOM 680 N N . ASN A 1 89 ? -9.478 -4.605 6.596 1.00 85.06 89 ASN A N 1
ATOM 681 C CA . ASN A 1 89 ? -10.305 -3.928 7.582 1.00 85.06 89 ASN A CA 1
ATOM 682 C C . ASN A 1 89 ? -11.168 -4.960 8.319 1.00 85.06 89 ASN A C 1
ATOM 684 O O . ASN A 1 89 ? -12.079 -5.558 7.746 1.00 85.06 89 ASN A O 1
ATOM 688 N N . ILE A 1 90 ? -10.898 -5.142 9.611 1.00 83.69 90 ILE A N 1
ATOM 689 C CA . ILE A 1 90 ? -11.581 -6.140 10.447 1.00 83.69 90 ILE A CA 1
ATOM 690 C C . ILE A 1 90 ? -13.041 -5.746 10.732 1.00 83.69 90 ILE A C 1
ATOM 692 O O . ILE A 1 90 ? -13.886 -6.619 10.916 1.00 83.69 90 ILE A O 1
ATOM 696 N N . ALA A 1 91 ? -13.350 -4.448 10.794 1.00 83.88 91 ALA A N 1
ATOM 697 C CA . ALA A 1 91 ? -14.682 -3.965 11.153 1.00 83.88 91 ALA A CA 1
ATOM 698 C C . ALA A 1 91 ? -15.704 -4.158 10.020 1.00 83.88 91 ALA A C 1
ATOM 700 O O . ALA A 1 91 ? -16.850 -4.528 10.279 1.00 83.88 91 ALA A O 1
ATOM 701 N N . GLU A 1 92 ? -15.290 -3.925 8.777 1.00 82.25 92 GLU A N 1
ATOM 702 C CA . GLU A 1 92 ? -16.124 -4.070 7.584 1.00 82.25 92 GLU A CA 1
ATOM 703 C C . GLU A 1 92 ? -15.974 -5.431 6.888 1.00 82.25 92 GLU A C 1
ATOM 705 O O . GLU A 1 92 ? -16.780 -5.733 6.006 1.00 82.25 92 GLU A O 1
ATOM 710 N N . ASP A 1 93 ? -15.004 -6.258 7.302 1.00 84.31 93 ASP A N 1
ATOM 711 C CA . ASP A 1 93 ? -14.665 -7.542 6.669 1.00 84.31 93 ASP A CA 1
ATOM 712 C C . ASP A 1 93 ? -14.352 -7.362 5.173 1.00 84.31 93 ASP A C 1
ATOM 714 O O . ASP A 1 93 ? -14.922 -8.014 4.297 1.00 84.31 93 ASP A O 1
ATOM 718 N N . VAL A 1 94 ? -13.473 -6.399 4.873 1.00 82.75 94 VAL A N 1
ATOM 719 C CA . VAL A 1 94 ? -13.081 -6.048 3.500 1.00 82.75 94 VAL A CA 1
ATOM 720 C C . VAL A 1 94 ? -11.574 -5.958 3.356 1.00 82.75 94 VAL A C 1
ATOM 722 O O . VAL A 1 94 ? -10.854 -5.553 4.270 1.00 82.75 94 VAL A O 1
ATOM 725 N N . MET A 1 95 ? -11.099 -6.293 2.160 1.00 84.00 95 MET A N 1
ATOM 726 C CA . MET A 1 95 ? -9.718 -6.057 1.767 1.00 84.00 95 MET A CA 1
ATOM 727 C C . MET A 1 95 ? -9.613 -4.720 1.036 1.00 84.00 95 MET A C 1
ATOM 729 O O . MET A 1 95 ? -10.419 -4.436 0.143 1.00 84.00 95 MET A O 1
ATOM 733 N N . VAL A 1 96 ? -8.608 -3.924 1.390 1.00 82.94 96 VAL A N 1
ATOM 734 C CA . VAL A 1 96 ? -8.341 -2.614 0.797 1.00 82.94 96 VAL A CA 1
ATOM 735 C C . VAL A 1 96 ? -6.959 -2.627 0.146 1.00 82.94 96 VAL A C 1
ATOM 737 O O . VAL A 1 96 ? -5.973 -3.029 0.763 1.00 82.94 96 VAL A O 1
ATOM 740 N N . ILE A 1 97 ? -6.903 -2.216 -1.119 1.00 88.31 97 ILE A N 1
ATOM 741 C CA . ILE A 1 97 ? -5.674 -1.969 -1.877 1.00 88.31 97 ILE A CA 1
ATOM 742 C C . ILE A 1 97 ? -5.371 -0.473 -1.826 1.00 88.31 97 ILE A C 1
ATOM 744 O O . ILE A 1 97 ? -6.270 0.326 -2.087 1.00 88.31 97 ILE A O 1
ATOM 748 N N . TYR A 1 98 ? -4.114 -0.122 -1.562 1.00 87.94 98 TYR A N 1
ATOM 749 C CA . TYR A 1 98 ? -3.622 1.248 -1.427 1.00 87.94 98 TYR A CA 1
ATOM 750 C C . TYR A 1 98 ? -2.516 1.524 -2.444 1.00 87.94 98 TYR A C 1
ATOM 752 O O . TYR A 1 98 ? -1.609 0.707 -2.605 1.00 87.94 98 TYR A O 1
ATOM 760 N N . SER A 1 99 ? -2.568 2.681 -3.096 1.00 90.25 99 SER A N 1
ATOM 761 C CA . SER A 1 99 ? -1.415 3.309 -3.760 1.00 90.25 99 SER A CA 1
ATOM 762 C C . SER A 1 99 ? -0.946 4.469 -2.898 1.00 90.25 99 SER A C 1
ATOM 764 O O . SER A 1 99 ? -1.795 5.188 -2.386 1.00 90.25 99 SER A O 1
ATOM 766 N N . ALA A 1 100 ? 0.370 4.641 -2.771 1.00 86.25 100 ALA A N 1
ATOM 767 C CA . ALA A 1 100 ? 0.993 5.728 -2.010 1.00 86.25 100 ALA A CA 1
ATOM 768 C C . ALA A 1 100 ? 1.143 7.023 -2.826 1.00 86.25 100 ALA A C 1
ATOM 770 O O . ALA A 1 100 ? 1.993 7.854 -2.522 1.00 86.25 100 ALA A O 1
ATOM 771 N N . GLY A 1 101 ? 0.393 7.130 -3.927 1.00 88.00 101 GLY A N 1
ATOM 772 C CA . GLY A 1 101 ? 0.318 8.342 -4.720 1.00 88.00 101 GLY A CA 1
ATOM 773 C C . GLY A 1 101 ? 1.643 8.781 -5.363 1.00 88.00 101 GLY A C 1
ATOM 774 O O . GLY A 1 101 ? 2.621 8.032 -5.431 1.00 88.00 101 GLY A O 1
ATOM 775 N N . PRO A 1 102 ? 1.667 10.008 -5.907 1.00 89.50 102 PRO A N 1
ATOM 776 C CA . PRO A 1 102 ? 2.854 10.623 -6.489 1.00 89.50 102 PRO A CA 1
ATOM 777 C C . PRO A 1 102 ? 4.057 10.794 -5.558 1.00 89.50 102 PRO A C 1
ATOM 779 O O . PRO A 1 102 ? 5.175 10.930 -6.066 1.00 89.50 102 PRO A O 1
ATOM 782 N N . ASP A 1 103 ? 3.852 10.896 -4.244 1.00 87.69 103 ASP A N 1
ATOM 783 C CA . ASP A 1 103 ? 4.932 11.188 -3.298 1.00 87.69 103 ASP A CA 1
ATOM 784 C C . ASP A 1 103 ? 5.555 9.931 -2.657 1.00 87.69 103 ASP A C 1
ATOM 786 O O . ASP A 1 103 ? 6.627 10.017 -2.040 1.00 87.69 103 ASP A O 1
ATOM 790 N N . GLY A 1 104 ? 4.927 8.766 -2.862 1.00 85.81 104 GLY A N 1
ATOM 791 C CA . GLY A 1 104 ? 5.385 7.467 -2.384 1.00 85.81 104 GLY A CA 1
ATOM 792 C C . GLY A 1 104 ? 5.249 7.281 -0.873 1.00 85.81 104 GLY A C 1
ATOM 793 O O . GLY A 1 104 ? 5.961 6.445 -0.295 1.00 85.81 104 GLY A O 1
ATOM 794 N N . LYS A 1 105 ? 4.393 8.066 -0.209 1.00 86.25 105 LYS A N 1
ATOM 795 C CA . LYS A 1 105 ? 4.149 7.996 1.232 1.00 86.25 105 LYS A CA 1
ATOM 796 C C . LYS A 1 105 ? 2.721 7.585 1.516 1.00 86.25 105 LYS A C 1
ATOM 798 O O . LYS A 1 105 ? 1.788 8.266 1.129 1.00 86.25 105 LYS A O 1
ATOM 803 N N . PHE A 1 106 ? 2.551 6.540 2.322 1.00 85.81 106 PHE A N 1
ATOM 804 C CA . PHE A 1 106 ? 1.234 6.319 2.902 1.00 85.81 106 PHE A CA 1
ATOM 805 C C . PHE A 1 106 ? 0.939 7.398 3.927 1.00 85.81 106 PHE A C 1
ATOM 807 O O . PHE A 1 106 ? 1.702 7.593 4.881 1.00 85.81 106 PHE A O 1
ATOM 814 N N . GLN A 1 107 ? -0.193 8.053 3.713 1.00 86.62 107 GLN A N 1
ATOM 815 C CA . GLN A 1 107 ? -0.809 9.032 4.601 1.00 86.62 107 GLN A CA 1
ATOM 816 C C . GLN A 1 107 ? -2.088 8.468 5.235 1.00 86.62 107 GLN A C 1
ATOM 818 O O . GLN A 1 107 ? -2.695 9.098 6.086 1.00 86.62 107 GLN A O 1
ATOM 823 N N . THR A 1 108 ? -2.474 7.252 4.860 1.00 85.06 108 THR A N 1
ATOM 824 C CA . THR A 1 108 ? -3.619 6.505 5.378 1.00 85.06 108 THR A CA 1
ATOM 825 C C . THR A 1 108 ? -3.129 5.300 6.180 1.00 85.06 108 THR A C 1
ATOM 827 O O . THR A 1 108 ? -2.198 4.601 5.763 1.00 85.06 108 THR A O 1
ATOM 830 N N . GLU A 1 109 ? -3.738 5.026 7.335 1.00 85.69 109 GLU A N 1
ATOM 831 C CA . GLU A 1 109 ? -3.354 3.861 8.141 1.00 85.69 109 GLU A CA 1
ATOM 832 C C . GLU A 1 109 ? -3.773 2.537 7.494 1.00 85.69 109 GLU A C 1
ATOM 834 O O . GLU A 1 109 ? -4.752 2.450 6.744 1.00 85.69 109 GLU A O 1
ATOM 839 N N . ALA A 1 110 ? -3.037 1.470 7.811 1.00 83.94 110 ALA A N 1
ATOM 840 C CA . ALA A 1 110 ? -3.355 0.148 7.292 1.00 83.94 110 ALA A CA 1
ATOM 841 C C . ALA A 1 110 ? -4.735 -0.312 7.780 1.00 83.94 110 ALA A C 1
ATOM 843 O O . ALA A 1 110 ? -4.984 -0.451 8.977 1.00 83.94 110 ALA A O 1
ATOM 844 N N . GLY A 1 111 ? -5.621 -0.598 6.829 1.00 82.00 111 GLY A N 1
ATOM 845 C CA . GLY A 1 111 ? -6.984 -1.042 7.090 1.00 82.00 111 GLY A CA 1
ATOM 846 C C . GLY A 1 111 ? -8.007 0.087 7.040 1.00 82.00 111 GLY A C 1
ATOM 847 O O . GLY A 1 111 ? -9.191 -0.219 6.992 1.00 82.00 111 GLY A O 1
ATOM 848 N N . ALA A 1 112 ? -7.610 1.360 6.965 1.00 83.81 112 ALA A N 1
ATOM 849 C CA . ALA A 1 112 ? -8.570 2.446 6.824 1.00 83.81 112 ALA A CA 1
ATOM 850 C C . ALA A 1 112 ? -9.245 2.465 5.446 1.00 83.81 112 ALA A C 1
ATOM 852 O O . ALA A 1 112 ? -8.590 2.351 4.411 1.00 83.81 112 ALA A O 1
ATOM 853 N N . ILE A 1 113 ? -10.572 2.604 5.422 1.00 82.88 113 ILE A N 1
ATOM 854 C CA . ILE A 1 113 ? -11.376 2.585 4.182 1.00 82.88 113 ILE A CA 1
ATOM 855 C C . ILE A 1 113 ? -11.627 3.976 3.583 1.00 82.88 113 ILE A C 1
ATOM 857 O O . ILE A 1 113 ? -12.296 4.097 2.550 1.00 82.88 113 ILE A O 1
ATOM 861 N N . LYS A 1 114 ? -11.154 5.028 4.252 1.00 82.56 114 LYS A N 1
ATOM 862 C CA . LYS A 1 114 ? -11.223 6.415 3.793 1.00 82.56 114 LYS A CA 1
ATOM 863 C C . LYS A 1 114 ? -9.811 6.961 3.657 1.00 82.56 114 LYS A C 1
ATOM 865 O O . LYS A 1 114 ? -8.962 6.698 4.501 1.00 82.56 114 LYS A O 1
ATOM 870 N N . VAL A 1 115 ? -9.608 7.728 2.591 1.00 80.06 115 VAL A N 1
ATOM 871 C CA . VAL A 1 115 ? -8.371 8.469 2.322 1.00 80.06 115 VAL A CA 1
ATOM 872 C C . VAL A 1 115 ? -8.045 9.353 3.527 1.00 80.06 115 VAL A C 1
ATOM 874 O O . VAL A 1 115 ? -8.916 10.097 3.983 1.00 80.06 115 VAL A O 1
ATOM 877 N N . GLY A 1 116 ? -6.818 9.255 4.034 1.00 71.81 116 GLY A N 1
ATOM 878 C CA . GLY A 1 116 ? -6.316 10.070 5.138 1.00 71.81 116 GLY A CA 1
ATOM 879 C C . GLY A 1 116 ? -6.999 9.833 6.488 1.00 71.81 116 GLY A C 1
ATOM 880 O O . GLY A 1 116 ? -7.027 10.752 7.306 1.00 71.81 116 GLY A O 1
ATOM 881 N N . ASP A 1 117 ? -7.571 8.646 6.714 1.00 73.38 117 ASP A N 1
ATOM 882 C CA . ASP A 1 117 ? -8.215 8.244 7.975 1.00 73.38 117 ASP A CA 1
ATOM 883 C C . ASP A 1 117 ? -7.410 7.130 8.683 1.00 73.38 117 ASP A C 1
ATOM 885 O O . ASP A 1 117 ? -6.557 6.461 8.092 1.00 73.38 117 ASP A O 1
ATOM 889 N N . THR A 1 118 ? -7.704 6.937 9.966 1.00 65.88 118 THR A N 1
ATOM 890 C CA . THR A 1 118 ? -7.172 5.876 10.835 1.00 65.88 118 THR A CA 1
ATOM 891 C C . THR A 1 118 ? -8.127 4.683 10.935 1.00 65.88 118 THR A C 1
ATOM 893 O O . THR A 1 118 ? -7.688 3.564 11.172 1.00 65.88 118 THR A O 1
ATOM 896 N N . ASP A 1 119 ? -9.442 4.899 10.750 1.00 64.06 119 ASP A N 1
ATOM 897 C CA . ASP A 1 119 ? -10.562 3.925 10.824 1.00 64.06 119 ASP A CA 1
ATOM 898 C C . ASP A 1 119 ? -10.603 3.002 12.073 1.00 64.06 119 ASP A C 1
ATOM 900 O O . ASP A 1 119 ? -11.527 2.212 12.271 1.00 64.06 119 ASP A O 1
ATOM 904 N N . LEU A 1 120 ? -9.639 3.141 12.984 1.00 55.25 120 LEU A N 1
ATOM 905 C CA . LEU A 1 120 ? -9.480 2.408 14.228 1.00 55.25 120 LEU A CA 1
ATOM 906 C C . LEU A 1 120 ? -9.310 3.418 15.382 1.00 55.25 120 LEU A C 1
ATOM 908 O O . LEU A 1 120 ? -8.205 3.656 15.853 1.00 55.25 120 LEU A O 1
ATOM 912 N N . VAL A 1 121 ? -10.439 3.900 15.940 1.00 52.22 121 VAL A N 1
ATOM 913 C CA . VAL A 1 121 ? -10.547 4.544 17.287 1.00 52.22 121 VAL A CA 1
ATOM 914 C C . VAL A 1 121 ? -10.139 6.055 17.297 1.00 52.22 121 VAL A C 1
ATOM 916 O O . VAL A 1 121 ? -9.330 6.468 16.482 1.00 52.22 121 VAL A O 1
ATOM 919 N N . PRO A 1 122 ? -10.742 6.962 18.121 1.00 50.50 122 PRO A N 1
ATOM 920 C CA . PRO A 1 122 ? -11.167 8.312 17.703 1.00 50.50 122 PRO A CA 1
ATOM 921 C C . PRO A 1 122 ? -10.069 9.392 17.756 1.00 50.50 122 PRO A C 1
ATOM 923 O O . PRO A 1 122 ? -10.326 10.526 18.168 1.00 50.50 122 PRO A O 1
ATOM 926 N N . ALA A 1 123 ? -8.836 9.061 17.387 1.00 51.19 123 ALA A N 1
ATOM 927 C CA . ALA A 1 123 ? -7.814 10.069 17.175 1.00 51.19 123 ALA A CA 1
ATOM 928 C C . ALA A 1 123 ? -8.051 10.730 15.809 1.00 51.19 123 ALA A C 1
ATOM 930 O O . ALA A 1 123 ? -7.809 10.146 14.764 1.00 51.19 123 ALA A O 1
ATOM 931 N N . THR A 1 124 ? -8.544 11.967 15.857 1.00 52.19 124 THR A N 1
ATOM 932 C CA . THR A 1 124 ? -8.717 12.951 14.772 1.00 52.19 124 THR A CA 1
ATOM 933 C C . THR A 1 124 ? -7.393 13.332 14.093 1.00 52.19 124 THR A C 1
ATOM 935 O O . THR A 1 124 ? -7.032 14.507 14.045 1.00 52.19 124 THR A O 1
ATOM 938 N N . ILE A 1 125 ? -6.614 12.364 13.622 1.00 56.66 125 ILE A N 1
ATOM 939 C CA . ILE A 1 125 ? -5.570 12.651 12.645 1.00 56.66 125 ILE A CA 1
ATOM 940 C C . ILE A 1 125 ? -6.220 12.435 11.286 1.00 56.66 125 ILE A C 1
ATOM 942 O O . ILE A 1 125 ? -6.309 11.318 10.796 1.00 56.66 125 ILE A O 1
ATOM 946 N N . GLU A 1 126 ? -6.764 13.521 10.744 1.00 58.88 126 GLU A N 1
ATOM 947 C CA . GLU A 1 126 ? -7.102 13.587 9.329 1.00 58.88 126 GLU A CA 1
ATOM 948 C C . GLU A 1 126 ? -5.846 14.022 8.578 1.00 58.88 126 GLU A C 1
ATOM 950 O O . GLU A 1 126 ? -5.167 14.968 8.992 1.00 58.88 126 GLU A O 1
ATOM 955 N N . PHE A 1 127 ? -5.553 13.349 7.472 1.00 65.75 127 PHE A N 1
ATOM 956 C CA . PHE A 1 127 ? -4.505 13.738 6.537 1.00 65.75 127 PHE A CA 1
ATOM 957 C C . PHE A 1 127 ? -5.180 14.405 5.326 1.00 65.75 127 PHE A C 1
ATOM 959 O O . PHE A 1 127 ? -5.471 13.733 4.337 1.00 65.75 127 PHE A O 1
ATOM 966 N N . PRO A 1 128 ? -5.509 15.713 5.403 1.00 59.78 128 PRO A N 1
ATOM 967 C CA . PRO A 1 128 ? -6.375 16.389 4.428 1.00 59.78 128 PRO A CA 1
ATOM 968 C C . PRO A 1 128 ? -5.792 16.455 3.012 1.00 59.78 128 PRO A C 1
ATOM 970 O O . PRO A 1 128 ? -6.545 16.677 2.066 1.00 59.78 128 PRO A O 1
ATOM 973 N N . ASP A 1 129 ? -4.482 16.251 2.877 1.00 64.56 129 ASP A N 1
ATOM 974 C CA . ASP A 1 129 ? -3.761 16.235 1.604 1.00 64.56 129 ASP A CA 1
ATOM 975 C C . ASP A 1 129 ? -3.357 14.813 1.176 1.00 64.56 129 ASP A C 1
ATOM 977 O O . ASP A 1 129 ? -2.494 14.670 0.315 1.00 64.56 129 ASP A O 1
ATOM 981 N N . SER A 1 130 ? -3.967 13.774 1.768 1.00 70.06 130 SER A N 1
ATOM 982 C CA . SER A 1 130 ? -3.693 12.386 1.393 1.00 70.06 130 SER A CA 1
ATOM 983 C C . SER A 1 130 ? -4.024 12.135 -0.077 1.00 70.06 130 SER A C 1
ATOM 985 O O . SER A 1 130 ? -5.151 12.358 -0.530 1.00 70.06 130 SER A O 1
ATOM 987 N N . ASP A 1 131 ? -3.019 11.687 -0.827 1.00 65.25 131 ASP A N 1
ATOM 988 C CA . ASP A 1 131 ? -3.111 11.318 -2.240 1.00 65.25 131 ASP A CA 1
ATOM 989 C C . ASP A 1 131 ? -3.238 9.797 -2.447 1.00 65.25 131 ASP A C 1
ATOM 991 O O . ASP A 1 131 ? -3.186 9.306 -3.581 1.00 65.25 131 ASP A O 1
ATOM 995 N N . ASP A 1 132 ? -3.495 9.067 -1.357 1.00 75.00 132 ASP A N 1
ATOM 996 C CA . ASP A 1 132 ? -3.655 7.622 -1.369 1.00 75.00 132 ASP A CA 1
ATOM 997 C C . ASP A 1 132 ? -4.877 7.214 -2.211 1.00 75.00 132 ASP A C 1
ATOM 999 O O . ASP A 1 132 ? -5.996 7.703 -2.020 1.00 75.00 132 ASP A O 1
ATOM 1003 N N . LEU A 1 133 ? -4.706 6.258 -3.131 1.00 74.38 133 LEU A N 1
ATOM 1004 C CA . LEU A 1 133 ? -5.838 5.665 -3.857 1.00 74.38 133 LEU A CA 1
ATOM 1005 C C . LEU A 1 133 ? -6.269 4.362 -3.197 1.00 74.38 133 LEU A C 1
ATOM 1007 O O . LEU A 1 133 ? -5.468 3.436 -3.086 1.00 74.38 133 LEU A O 1
ATOM 1011 N N . LEU A 1 134 ? -7.552 4.268 -2.837 1.00 75.75 134 LEU A N 1
ATOM 1012 C CA . LEU A 1 134 ? -8.124 3.102 -2.168 1.00 75.75 134 LEU A CA 1
ATOM 1013 C C . LEU A 1 134 ? -9.074 2.340 -3.095 1.00 75.75 134 LEU A C 1
ATOM 1015 O O . LEU A 1 134 ? -10.036 2.901 -3.626 1.00 75.75 134 LEU A O 1
ATOM 1019 N N . TYR A 1 135 ? -8.865 1.030 -3.211 1.00 78.62 135 TYR A N 1
ATOM 1020 C CA . TYR A 1 135 ? -9.815 0.109 -3.835 1.00 78.62 135 TYR A CA 1
ATOM 1021 C C . TYR A 1 135 ? -10.246 -0.943 -2.822 1.00 78.62 135 TYR A C 1
ATOM 1023 O O . TYR A 1 135 ? -9.405 -1.648 -2.272 1.00 78.62 135 TYR A O 1
ATOM 1031 N N . LYS A 1 136 ? -11.555 -1.072 -2.590 1.00 75.06 136 LYS A N 1
ATOM 1032 C CA . LYS A 1 136 ? -12.111 -2.059 -1.657 1.00 75.06 136 LYS A CA 1
ATOM 1033 C C . LYS A 1 136 ? -12.838 -3.185 -2.378 1.00 75.06 136 LYS A C 1
ATOM 1035 O O . LYS A 1 136 ? -13.563 -2.942 -3.344 1.00 75.06 136 LYS A O 1
ATOM 1040 N N . PHE A 1 137 ? -12.691 -4.394 -1.853 1.00 73.38 137 PHE A N 1
ATOM 1041 C CA . PHE A 1 137 ? -13.337 -5.601 -2.361 1.00 73.38 137 PHE A CA 1
ATOM 1042 C C . PHE A 1 137 ? -14.043 -6.316 -1.209 1.00 73.38 137 PHE A C 1
ATOM 1044 O O . PHE A 1 137 ? -13.547 -6.318 -0.081 1.00 73.38 137 PHE A O 1
ATOM 1051 N N . LYS A 1 138 ? -15.204 -6.896 -1.509 1.00 55.72 138 LYS A N 1
ATOM 1052 C CA . LYS A 1 138 ? -16.013 -7.700 -0.594 1.00 55.72 138 LYS A CA 1
ATOM 1053 C C . LYS A 1 138 ? -16.209 -9.087 -1.186 1.00 55.72 138 LYS A C 1
ATOM 1055 O O . LYS A 1 138 ? -16.368 -9.148 -2.427 1.00 55.72 138 LYS A O 1
#